Protein AF-A0A1U7GMB9-F1 (afdb_monomer)

Solvent-accessible surface area (backbone atoms only — not comparable to full-atom values): 10613 Å² total; per-residue (Å²): 136,84,80,89,80,79,91,80,82,88,82,83,78,79,82,79,81,84,84,79,85,79,85,77,78,87,73,76,86,83,87,76,91,84,84,91,80,94,77,80,95,74,79,87,75,81,75,72,74,76,83,83,50,68,66,57,54,52,53,49,51,48,20,55,48,21,49,53,50,46,54,52,51,53,50,51,49,54,50,51,53,52,35,37,71,70,68,74,38,82,71,38,39,90,77,54,49,68,52,58,62,51,47,55,52,28,37,57,56,40,63,51,50,70,68,56,51,46,53,51,38,53,50,49,45,54,53,38,51,56,51,42,53,53,52,72,68,41,98,81,69,87,58,86,46,74,37,43,57,36,39,51,49,51,39,53,53,42,49,50,51,40,56,51,60,74,71,107

Nearest PDB structures (foldseek):
  6jx6-assembly1_C  TM=3.511E-01  e=1.596E+00  Homo sapiens
  8e2i-assembly1_F  TM=3.271E-01  e=1.228E+00  Homo sapiens
  5qsu-assembly3_B  TM=4.308E-01  e=8.103E+00  Homo sapiens
  7jh6-assembly4_D  TM=3.321E-01  e=4.797E+00  synthetic construct

Sequence (168 aa):
MMHPSGLRPLAAVAAISILAIVAVAAQEIRLPSPQRGTVKDAPLAQDVPPPFDAGAADLAADRDLARRQLAVIDEAWAILENLSRSGRMEINGGTIGPWGSRRLEALRRAGAGKAEIVTALEKYNNDLGRF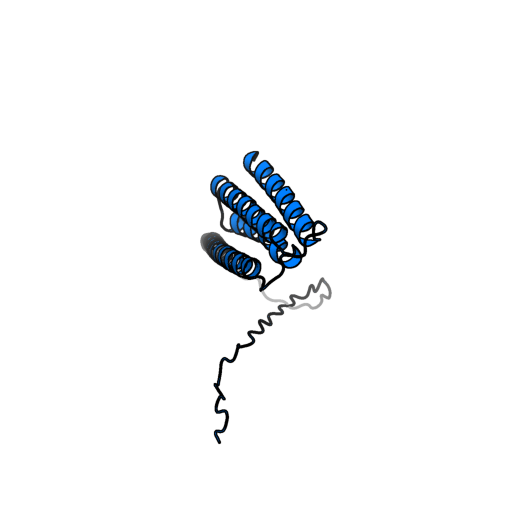EEICHGQPNHHHPSYSEYEVKYLRMESEIWLNEEKRR

Secondary structure (DSSP, 8-state):
---------------------------------------------------S-HHHHHHHHHHHHHHHHHHHHHHHHHHHHHHHHTTSS---HHHHHHHHHHHHHHHHHTT--HHHHHHHHHHHHHHHHHHHHHHHT-TT-SS--HHHHHHHHHHHHHHHHHHHHHH-

Radius of gyration: 26.84 Å; Cα contacts (8 Å, |Δi|>4): 83; chains: 1; bounding box: 80×50×73 Å

pLDDT: mean 71.13, std 21.57, range [30.45, 96.62]

Structure (mmCIF, N/CA/C/O backbone):
data_AF-A0A1U7GMB9-F1
#
_entry.id   AF-A0A1U7GMB9-F1
#
loop_
_atom_site.group_PDB
_atom_site.id
_atom_site.type_symbol
_atom_site.label_atom_id
_atom_site.label_alt_id
_atom_site.label_comp_id
_atom_site.label_asym_id
_atom_site.label_entity_id
_atom_site.label_seq_id
_atom_site.pdbx_PDB_ins_code
_atom_site.Cartn_x
_atom_site.Cartn_y
_atom_site.Cartn_z
_atom_site.occupancy
_atom_site.B_iso_or_equiv
_atom_site.auth_seq_id
_atom_site.auth_comp_id
_atom_site.auth_asym_id
_atom_site.auth_atom_id
_atom_site.pdbx_PDB_model_num
ATOM 1 N N . MET A 1 1 ? 5.349 -26.484 -54.982 1.00 38.91 1 MET A N 1
ATOM 2 C CA . MET A 1 1 ? 5.739 -25.315 -54.164 1.00 38.91 1 MET A CA 1
ATOM 3 C C . MET A 1 1 ? 4.557 -24.952 -53.288 1.00 38.91 1 MET A C 1
ATOM 5 O O . MET A 1 1 ? 3.447 -24.875 -53.793 1.00 38.91 1 MET A O 1
ATOM 9 N N . MET A 1 2 ? 4.794 -24.919 -51.979 1.00 40.06 2 MET A N 1
ATOM 10 C CA . MET A 1 2 ? 3.794 -25.006 -50.912 1.00 40.06 2 MET A CA 1
ATOM 11 C C . MET A 1 2 ? 3.173 -23.642 -50.592 1.00 40.06 2 MET A C 1
ATOM 13 O O . MET A 1 2 ? 3.879 -22.640 -50.510 1.00 40.06 2 MET A O 1
ATOM 17 N N . HIS A 1 3 ? 1.859 -23.634 -50.373 1.00 38.81 3 HIS A N 1
ATOM 18 C CA . HIS A 1 3 ? 1.131 -22.541 -49.733 1.00 38.81 3 HIS A CA 1
ATOM 19 C C . HIS A 1 3 ? 1.566 -22.397 -48.264 1.00 38.81 3 HIS A C 1
ATOM 21 O O . HIS A 1 3 ? 1.631 -23.414 -47.570 1.00 38.81 3 HIS A O 1
ATOM 27 N N . PRO A 1 4 ? 1.782 -21.181 -47.732 1.00 57.19 4 PRO A N 1
ATOM 28 C CA . PRO A 1 4 ? 1.796 -20.988 -46.291 1.00 57.19 4 PRO A CA 1
ATOM 29 C C . PRO A 1 4 ? 0.357 -21.017 -45.758 1.00 57.19 4 PRO A C 1
ATOM 31 O O . PRO A 1 4 ? -0.401 -20.053 -45.842 1.00 57.19 4 PRO A O 1
ATOM 34 N N . SER A 1 5 ? -0.012 -22.179 -45.225 1.00 48.72 5 SER A N 1
ATOM 35 C CA . SER A 1 5 ? -1.133 -22.383 -44.312 1.00 48.72 5 SER A CA 1
ATOM 36 C C . SER A 1 5 ? -0.825 -21.743 -42.956 1.00 48.72 5 SER A C 1
ATOM 38 O O . SER A 1 5 ? 0.272 -21.925 -42.432 1.00 48.72 5 SER A O 1
ATOM 40 N N . GLY A 1 6 ? -1.793 -21.047 -42.352 1.00 41.62 6 GLY A N 1
ATOM 41 C CA . GLY A 1 6 ? -1.611 -20.547 -40.987 1.00 41.62 6 GLY A CA 1
ATOM 42 C C . GLY A 1 6 ? -2.676 -19.612 -40.417 1.00 41.62 6 GLY A C 1
ATOM 43 O O . GLY A 1 6 ? -2.347 -18.815 -39.549 1.00 41.62 6 GLY A O 1
ATOM 44 N N . LEU A 1 7 ? -3.934 -19.683 -40.861 1.00 48.44 7 LEU A N 1
ATOM 45 C CA . LEU A 1 7 ? -5.050 -19.098 -40.109 1.00 48.44 7 LEU A CA 1
ATOM 46 C C . LEU A 1 7 ? -5.278 -19.941 -38.845 1.00 48.44 7 LEU A C 1
ATOM 48 O O . LEU A 1 7 ? -5.660 -21.108 -38.940 1.00 48.44 7 LEU A O 1
ATOM 52 N N . ARG A 1 8 ? -5.052 -19.350 -37.667 1.00 42.72 8 ARG A N 1
ATOM 53 C CA . ARG A 1 8 ? -5.581 -19.842 -36.388 1.00 42.72 8 ARG A CA 1
ATOM 54 C C . ARG A 1 8 ? -6.592 -18.836 -35.816 1.00 42.72 8 ARG A C 1
ATOM 56 O O . ARG A 1 8 ? -6.336 -17.636 -35.894 1.00 42.72 8 ARG A O 1
ATOM 63 N N . PRO A 1 9 ? -7.728 -19.313 -35.278 1.00 46.66 9 PRO A N 1
ATOM 64 C CA . PRO A 1 9 ? -8.865 -18.489 -34.883 1.00 46.66 9 PRO A CA 1
ATOM 65 C C . PRO A 1 9 ? -8.869 -18.143 -33.378 1.00 46.66 9 PRO A C 1
ATOM 67 O O . PRO A 1 9 ? -8.254 -18.837 -32.578 1.00 46.66 9 PRO A O 1
ATOM 70 N N . LEU A 1 10 ? -9.664 -17.121 -33.033 1.00 42.66 10 LEU A N 1
ATOM 71 C CA . LEU A 1 10 ? -10.375 -16.907 -31.758 1.00 42.66 10 LEU A CA 1
ATOM 72 C C . LEU A 1 10 ? -9.567 -16.749 -30.452 1.00 42.66 10 LEU A C 1
ATOM 74 O O . LEU A 1 10 ? -9.184 -17.718 -29.808 1.00 42.66 10 LEU A O 1
ATOM 78 N N . ALA A 1 11 ? -9.552 -15.513 -29.945 1.00 39.91 11 ALA A N 1
ATOM 79 C CA . ALA A 1 11 ? -9.967 -15.239 -28.568 1.00 39.91 11 ALA A CA 1
ATOM 80 C C . ALA A 1 11 ? -10.619 -13.848 -28.522 1.00 39.91 11 ALA A C 1
ATOM 82 O O . ALA A 1 11 ? -9.951 -12.817 -28.558 1.00 39.91 11 ALA A O 1
ATOM 83 N N . ALA A 1 12 ? -11.951 -13.840 -28.519 1.00 46.00 12 ALA A N 1
ATOM 84 C CA . ALA A 1 12 ? -12.756 -12.661 -28.253 1.00 46.00 12 ALA A CA 1
ATOM 85 C C . ALA A 1 12 ? -12.467 -12.177 -26.826 1.00 46.00 12 ALA A C 1
ATOM 87 O O . ALA A 1 12 ? -12.771 -12.877 -25.862 1.00 46.00 12 ALA A O 1
ATOM 88 N N . VAL A 1 13 ? -11.882 -10.989 -26.683 1.00 40.66 13 VAL A N 1
ATOM 89 C CA . VAL A 1 13 ? -11.847 -10.303 -25.389 1.00 40.66 13 VAL A CA 1
ATOM 90 C C . VAL A 1 13 ? -13.158 -9.542 -25.272 1.00 40.66 13 VAL A C 1
ATOM 92 O O . VAL A 1 13 ? -13.392 -8.561 -25.976 1.00 40.66 13 VAL A O 1
ATOM 95 N N . ALA A 1 14 ? -14.046 -10.061 -24.429 1.00 43.00 14 ALA A N 1
ATOM 96 C CA . ALA A 1 14 ? -15.306 -9.425 -24.095 1.00 43.00 14 ALA A CA 1
ATOM 97 C C . ALA A 1 14 ? -15.034 -8.055 -23.457 1.00 43.00 14 ALA A C 1
ATOM 99 O O . ALA A 1 14 ? -14.422 -7.955 -22.395 1.00 43.00 14 ALA A O 1
ATOM 100 N N . ALA A 1 15 ? -15.500 -6.999 -24.119 1.00 47.41 15 ALA A N 1
ATOM 101 C CA . ALA A 1 15 ? -15.624 -5.681 -23.527 1.00 47.41 15 ALA A CA 1
ATOM 102 C C . ALA A 1 15 ? -16.722 -5.741 -22.458 1.00 47.41 15 ALA A C 1
ATOM 104 O O . ALA A 1 15 ? -17.901 -5.867 -22.783 1.00 47.41 15 ALA A O 1
ATOM 105 N N . ILE A 1 16 ? -16.345 -5.667 -21.182 1.00 48.94 16 ILE A N 1
ATOM 106 C CA . ILE A 1 16 ? -17.309 -5.438 -20.106 1.00 48.94 16 ILE A CA 1
ATOM 107 C C . ILE A 1 16 ? -17.337 -3.934 -19.850 1.00 48.94 16 ILE A C 1
ATOM 109 O O . ILE A 1 16 ? -16.529 -3.384 -19.106 1.00 48.94 16 ILE A O 1
ATOM 113 N N . SER A 1 17 ? -18.273 -3.260 -20.513 1.00 47.00 17 SER A N 1
ATOM 114 C CA . SER A 1 17 ? -18.706 -1.918 -20.138 1.00 47.00 17 SER A CA 1
ATOM 115 C C . SER A 1 17 ? -19.548 -2.026 -18.868 1.00 47.00 17 SER A C 1
ATOM 117 O O . SER A 1 17 ? -20.680 -2.500 -18.930 1.00 47.00 17 SER A O 1
ATOM 119 N N . ILE A 1 18 ? -19.033 -1.579 -17.720 1.00 46.84 18 ILE A N 1
ATOM 120 C CA . ILE A 1 18 ? -19.894 -1.320 -16.558 1.00 46.84 18 ILE A CA 1
ATOM 121 C C . ILE A 1 18 ? -20.301 0.147 -16.604 1.00 46.84 18 ILE A C 1
ATOM 123 O O . ILE A 1 18 ? -19.584 1.043 -16.167 1.00 46.84 18 ILE A O 1
ATOM 127 N N . LEU A 1 19 ? -21.475 0.356 -17.190 1.00 44.47 19 LEU A N 1
ATOM 128 C CA . LEU A 1 19 ? -22.263 1.568 -17.076 1.00 44.47 19 LEU A CA 1
ATOM 129 C C . LEU A 1 19 ? -23.107 1.425 -15.804 1.00 44.47 19 LEU A C 1
ATOM 131 O O . LEU A 1 19 ? -23.989 0.574 -15.740 1.00 44.47 19 LEU A O 1
ATOM 135 N N . ALA A 1 20 ? -22.837 2.245 -14.794 1.00 47.09 20 ALA A N 1
ATOM 136 C CA . ALA A 1 20 ? -23.755 2.459 -13.682 1.00 47.09 20 ALA A CA 1
ATOM 137 C C . ALA A 1 20 ? -23.711 3.941 -13.303 1.00 47.09 20 ALA A C 1
ATOM 139 O O . ALA A 1 20 ? -22.948 4.376 -12.445 1.00 47.09 20 ALA A O 1
ATOM 140 N N . ILE A 1 21 ? -24.525 4.721 -14.011 1.00 50.25 21 ILE A N 1
ATOM 141 C CA . ILE A 1 21 ? -24.940 6.052 -13.583 1.00 50.25 21 ILE A CA 1
ATOM 142 C C . ILE A 1 21 ? -26.113 5.836 -12.629 1.00 50.25 21 ILE A C 1
ATOM 144 O O . ILE A 1 21 ? -27.165 5.363 -13.053 1.00 50.25 21 ILE A O 1
ATOM 148 N N . VAL A 1 22 ? -25.959 6.227 -11.367 1.00 44.06 22 VAL A N 1
ATOM 149 C CA . VAL A 1 22 ? -27.103 6.645 -10.552 1.00 44.06 22 VAL A CA 1
ATOM 150 C C . VAL A 1 22 ? -26.873 8.103 -10.197 1.00 44.06 22 VAL A C 1
ATOM 152 O O . VAL A 1 22 ? -26.133 8.446 -9.280 1.00 44.06 22 VAL A O 1
ATOM 155 N N . ALA A 1 23 ? -27.497 8.964 -10.994 1.00 44.34 23 ALA A N 1
ATOM 156 C CA . ALA A 1 23 ? -27.743 10.344 -10.639 1.00 44.34 23 ALA A CA 1
ATOM 157 C C . ALA A 1 23 ? -28.813 10.354 -9.539 1.00 44.34 23 ALA A C 1
ATOM 159 O O . ALA A 1 23 ? -29.982 10.093 -9.816 1.00 44.34 23 ALA A O 1
ATOM 160 N N . VAL A 1 24 ? -28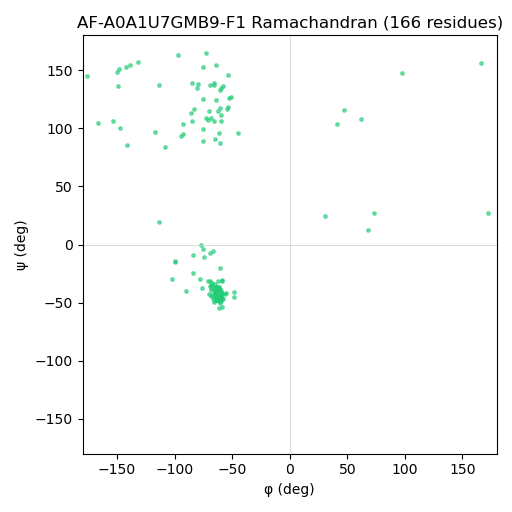.433 10.654 -8.296 1.00 37.81 24 VAL A N 1
ATOM 161 C CA . VAL A 1 24 ? -29.396 11.182 -7.325 1.00 37.81 24 VAL A CA 1
ATOM 162 C C . VAL A 1 24 ? -29.309 12.692 -7.422 1.00 37.81 24 VAL A C 1
ATOM 164 O O . VAL A 1 24 ? -28.340 13.315 -6.991 1.00 37.81 24 VAL A O 1
ATOM 167 N N . ALA A 1 25 ? -30.316 13.252 -8.084 1.00 39.84 25 ALA A N 1
ATOM 168 C CA . ALA A 1 25 ? -30.554 14.674 -8.162 1.00 39.84 25 ALA A CA 1
ATOM 169 C C . ALA A 1 25 ? -30.604 15.265 -6.748 1.00 39.84 25 ALA A C 1
ATOM 171 O O . ALA A 1 25 ? -31.483 14.942 -5.949 1.00 39.84 25 ALA A O 1
ATOM 172 N N . ALA A 1 26 ? -29.679 16.179 -6.473 1.00 41.78 26 ALA A N 1
ATOM 173 C CA . ALA A 1 26 ? -29.930 17.255 -5.538 1.00 41.78 26 ALA A CA 1
ATOM 174 C C . ALA A 1 26 ? -31.092 18.081 -6.107 1.00 41.78 26 ALA A C 1
ATOM 176 O O . ALA A 1 26 ? -30.897 18.925 -6.979 1.00 41.78 26 ALA A O 1
ATOM 177 N N . GLN A 1 27 ? -32.312 17.797 -5.657 1.00 34.50 27 GLN A N 1
ATOM 178 C CA . GLN A 1 27 ? -33.419 18.731 -5.790 1.00 34.50 27 GLN A CA 1
ATOM 179 C C . GLN A 1 27 ? -33.713 19.284 -4.402 1.00 34.50 27 GLN A C 1
ATOM 181 O O . GLN A 1 27 ? -34.551 18.793 -3.647 1.00 34.50 27 GLN A O 1
ATOM 186 N N . GLU A 1 28 ? -32.930 20.306 -4.064 1.00 36.75 28 GLU A N 1
ATOM 187 C CA . GLU A 1 28 ? -33.306 21.278 -3.057 1.00 36.75 28 GLU A CA 1
ATOM 188 C C . GLU A 1 28 ? -34.711 21.817 -3.375 1.00 36.75 28 GLU A C 1
ATOM 190 O O . GLU A 1 28 ? -34.996 22.272 -4.479 1.00 36.75 28 GLU A O 1
ATOM 195 N N . ILE A 1 29 ? -35.586 21.731 -2.375 1.00 42.66 29 ILE A N 1
ATOM 196 C CA . ILE A 1 29 ? -36.445 22.818 -1.898 1.00 42.66 29 ILE A CA 1
ATOM 197 C C . ILE A 1 29 ? -37.071 23.704 -3.001 1.00 42.66 29 ILE A C 1
ATOM 199 O O . ILE A 1 29 ? -36.465 24.667 -3.462 1.00 42.66 29 ILE A O 1
ATOM 203 N N . ARG A 1 30 ? -38.366 23.504 -3.278 1.00 36.66 30 ARG A N 1
ATOM 204 C CA . ARG A 1 30 ? -39.464 24.443 -2.933 1.00 36.66 30 ARG A CA 1
ATOM 205 C C . ARG A 1 30 ? -40.764 24.099 -3.672 1.00 36.66 30 ARG A C 1
ATOM 207 O O . ARG A 1 30 ? -40.737 23.608 -4.790 1.00 36.66 30 ARG A O 1
ATOM 214 N N . LEU A 1 31 ? -41.853 24.561 -3.042 1.00 30.45 31 LEU A N 1
ATOM 215 C CA . LEU A 1 31 ? -43.216 24.820 -3.543 1.00 30.45 31 LEU A CA 1
ATOM 216 C C . LEU A 1 31 ? -44.265 23.715 -3.301 1.00 30.45 31 LEU A C 1
ATOM 218 O O . LEU A 1 31 ? -43.956 22.536 -3.391 1.00 30.45 31 LEU A O 1
ATOM 222 N N . PRO A 1 32 ? -45.546 24.085 -3.106 1.00 42.50 32 PRO A N 1
ATOM 223 C CA . PRO A 1 32 ? -46.076 24.989 -2.078 1.00 42.50 32 PRO A CA 1
ATOM 224 C C . PRO A 1 32 ? -47.315 24.370 -1.377 1.00 42.50 32 PRO A C 1
ATOM 226 O O . PRO A 1 32 ? -48.039 23.571 -1.961 1.00 42.50 32 PRO A O 1
ATOM 229 N N . SER A 1 33 ? -47.646 24.791 -0.152 1.00 38.47 33 SER A N 1
ATOM 230 C CA . SER A 1 33 ? -49.056 24.729 0.295 1.00 38.47 33 SER A CA 1
ATOM 231 C C . SER A 1 33 ? -49.859 25.712 -0.567 1.00 38.47 33 SER A C 1
ATOM 233 O O . SER A 1 33 ? -49.344 26.811 -0.791 1.00 38.47 33 SER A O 1
ATOM 235 N N . PRO A 1 34 ? -51.086 25.402 -1.042 1.00 44.84 34 PRO A N 1
ATOM 236 C CA . PRO A 1 34 ? -52.206 25.052 -0.157 1.00 44.84 34 PRO A CA 1
ATOM 237 C C . PRO A 1 34 ? -53.226 24.041 -0.738 1.00 44.84 34 PRO A C 1
ATOM 239 O O . PRO A 1 34 ? -53.528 24.068 -1.923 1.00 44.84 34 PRO A O 1
ATOM 242 N N . GLN A 1 35 ? -53.890 23.249 0.110 1.00 32.28 35 GLN A N 1
ATOM 243 C CA . GLN A 1 35 ? -55.356 23.296 0.240 1.00 32.28 35 GLN A CA 1
ATOM 244 C C . GLN A 1 35 ? -55.888 22.365 1.338 1.00 32.28 35 GLN A C 1
ATOM 24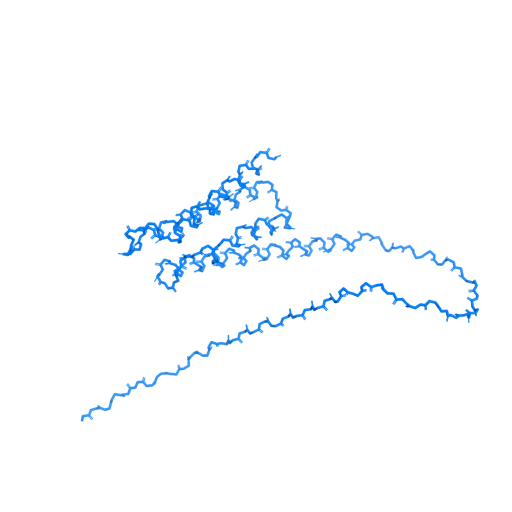6 O O . GLN A 1 35 ? -55.375 21.292 1.631 1.00 32.28 35 GLN A O 1
ATOM 251 N N . ARG A 1 36 ? -56.944 22.888 1.952 1.00 37.03 36 ARG A N 1
ATOM 252 C CA . ARG A 1 36 ? -57.775 22.418 3.055 1.00 37.03 36 ARG A CA 1
ATOM 253 C C . ARG A 1 36 ? -58.452 21.077 2.718 1.00 37.03 36 ARG A C 1
ATOM 255 O O . ARG A 1 36 ? -59.099 20.976 1.683 1.00 37.03 36 ARG A O 1
ATOM 262 N N . GLY A 1 37 ? -58.398 20.105 3.628 1.00 30.95 37 GLY A N 1
ATOM 263 C CA . GLY A 1 37 ? -59.163 18.858 3.532 1.00 30.95 37 GLY A CA 1
ATOM 264 C C . GLY A 1 37 ? -59.161 18.100 4.858 1.00 30.95 37 GLY A C 1
ATOM 265 O O . GLY A 1 37 ? -58.154 17.537 5.260 1.00 30.95 37 GLY A O 1
ATOM 266 N N . THR A 1 38 ? -60.284 18.150 5.562 1.00 42.34 38 THR A N 1
ATOM 267 C CA . THR A 1 38 ? -60.576 17.535 6.864 1.00 42.34 38 THR A CA 1
ATOM 268 C C . THR A 1 38 ? -60.548 16.007 6.831 1.00 42.34 38 THR A C 1
ATOM 270 O O . THR A 1 38 ? -61.387 15.460 6.126 1.00 42.34 38 THR A O 1
ATOM 273 N N . VAL A 1 39 ? -59.748 15.324 7.667 1.00 34.56 39 VAL A N 1
ATOM 274 C CA . VAL A 1 39 ? -60.065 13.962 8.160 1.00 34.56 39 VAL A CA 1
ATOM 275 C C . VAL A 1 39 ? -59.403 13.686 9.527 1.00 34.56 39 VAL A C 1
ATOM 277 O O . VAL A 1 39 ? -58.203 13.473 9.609 1.00 34.56 39 VAL A O 1
ATOM 280 N N . LYS A 1 40 ? -60.251 13.685 10.566 1.00 34.53 40 LYS A N 1
ATOM 281 C CA . LYS A 1 40 ? -60.345 12.749 11.709 1.00 34.53 40 LYS A CA 1
ATOM 282 C C . LYS A 1 40 ? -59.076 12.332 12.481 1.00 34.53 40 LYS A C 1
ATOM 284 O O . LYS A 1 40 ? -58.273 11.539 12.003 1.00 34.53 40 LYS A O 1
ATOM 289 N N . ASP A 1 41 ? -59.051 12.724 13.756 1.00 44.22 41 ASP A N 1
ATOM 290 C CA . ASP A 1 41 ? -58.291 12.067 14.823 1.00 44.22 41 ASP A CA 1
ATOM 291 C C . ASP A 1 41 ? -58.609 10.560 14.887 1.00 44.22 41 ASP A C 1
ATOM 293 O O . ASP A 1 41 ? -59.771 10.158 15.010 1.00 44.22 41 ASP A O 1
ATOM 297 N N . ALA A 1 42 ? -57.569 9.728 14.829 1.00 36.78 42 ALA A N 1
ATOM 298 C CA . ALA A 1 42 ? -57.584 8.321 15.223 1.00 36.78 42 ALA A CA 1
ATOM 299 C C . ALA A 1 42 ? -56.174 7.930 15.721 1.00 36.78 42 ALA A C 1
ATOM 301 O O . ALA A 1 42 ? -55.191 8.544 15.310 1.00 36.78 42 ALA A O 1
ATOM 302 N N . PRO A 1 43 ? -56.080 6.996 16.680 1.00 40.22 43 PRO A N 1
ATOM 303 C CA . PRO A 1 43 ? -55.130 7.055 17.786 1.00 40.22 43 PRO A CA 1
ATOM 304 C C . PRO A 1 43 ? -53.698 6.707 17.378 1.00 40.22 43 PRO A C 1
ATOM 306 O O . PRO A 1 43 ? -53.478 5.917 16.466 1.00 40.22 43 PRO A O 1
ATOM 309 N N . LEU A 1 44 ? -52.746 7.268 18.134 1.00 42.81 44 LEU A N 1
ATOM 310 C CA . LEU A 1 44 ? -51.333 6.893 18.170 1.00 42.81 44 LEU A CA 1
ATOM 311 C C . LEU A 1 44 ? -51.189 5.365 18.238 1.00 42.81 44 LEU A C 1
ATOM 313 O O . LEU A 1 44 ? -51.235 4.774 19.317 1.00 42.81 44 LEU A O 1
ATOM 317 N N . ALA A 1 45 ? -50.995 4.730 17.084 1.00 37.41 45 ALA A N 1
ATOM 318 C CA . ALA A 1 45 ? -50.334 3.444 17.032 1.00 37.41 45 ALA A CA 1
ATOM 319 C C . ALA A 1 45 ? -48.897 3.705 17.488 1.00 37.41 45 ALA A C 1
ATOM 321 O O . ALA A 1 45 ? -48.114 4.351 16.792 1.00 37.41 45 ALA A O 1
ATOM 322 N N . GLN A 1 46 ? -48.578 3.273 18.708 1.00 45.84 46 GLN A N 1
ATOM 323 C CA . GLN A 1 46 ? -47.199 3.015 19.089 1.00 45.84 46 GLN A CA 1
ATOM 324 C C . GLN A 1 46 ? -46.676 1.920 18.157 1.00 45.84 46 GLN A C 1
ATOM 326 O O . GLN A 1 46 ? -46.753 0.735 18.474 1.00 45.84 46 GLN A O 1
ATOM 331 N N . ASP A 1 47 ? -46.152 2.326 17.003 1.00 37.44 47 ASP A N 1
ATOM 332 C CA . ASP A 1 47 ? -45.165 1.537 16.285 1.00 37.44 47 ASP A CA 1
ATOM 333 C C . ASP A 1 47 ? -43.936 1.494 17.189 1.00 37.44 47 ASP A C 1
ATOM 335 O O . ASP A 1 47 ? -43.093 2.390 17.197 1.00 37.44 47 ASP A O 1
ATOM 339 N N . VAL A 1 48 ? -43.886 0.472 18.041 1.00 45.22 48 VAL A N 1
ATOM 340 C CA . VAL A 1 48 ? -42.646 0.045 18.673 1.00 45.22 48 VAL A CA 1
ATOM 341 C C . VAL A 1 48 ? -41.721 -0.331 17.513 1.00 45.22 48 VAL A C 1
ATOM 343 O O . VAL A 1 48 ? -42.024 -1.304 16.815 1.00 45.22 48 VAL A O 1
ATOM 346 N N . PRO A 1 49 ? -40.638 0.424 17.240 1.00 50.22 49 PRO A N 1
ATOM 347 C CA . PRO A 1 49 ? -39.696 0.017 16.212 1.00 50.22 49 PRO A CA 1
ATOM 348 C C . PRO A 1 49 ? -39.171 -1.379 16.581 1.00 50.22 49 PRO A C 1
ATOM 350 O O . PRO A 1 49 ? -38.891 -1.622 17.762 1.00 50.22 49 PRO A O 1
ATOM 353 N N . PRO A 1 50 ? -39.065 -2.317 15.620 1.00 54.31 50 PRO A N 1
ATOM 354 C CA . PRO A 1 50 ? -38.506 -3.631 15.897 1.00 54.31 50 PRO A CA 1
ATOM 355 C C . PRO A 1 50 ? -37.118 -3.466 16.536 1.00 54.31 50 PRO A C 1
ATOM 357 O O . PRO A 1 50 ? -36.409 -2.505 16.219 1.00 54.31 50 PRO A O 1
ATOM 360 N N . PRO A 1 51 ? -36.725 -4.362 17.456 1.00 47.84 51 PRO A N 1
ATOM 361 C CA . PRO A 1 51 ? -35.467 -4.242 18.175 1.00 47.84 51 PRO A CA 1
ATOM 362 C C . PRO A 1 51 ? -34.297 -4.239 17.181 1.00 47.84 51 PRO A C 1
ATOM 364 O O . PRO A 1 51 ? -34.015 -5.243 16.547 1.00 47.84 51 PRO A O 1
ATOM 367 N N . PHE A 1 52 ? -33.705 -3.059 16.987 1.00 50.97 52 PHE A N 1
ATOM 368 C CA . PHE A 1 52 ? -32.285 -2.720 16.813 1.00 50.97 52 PHE A CA 1
ATOM 369 C C . PHE A 1 52 ? -31.274 -3.697 16.157 1.00 50.97 52 PHE A C 1
ATOM 371 O O . PHE A 1 52 ? -30.078 -3.509 16.349 1.00 50.97 52 PHE A O 1
ATOM 378 N N . ASP A 1 53 ? -31.672 -4.645 15.306 1.00 54.00 53 ASP A N 1
ATOM 379 C CA . ASP A 1 53 ? -30.721 -5.550 14.623 1.00 54.00 53 ASP A CA 1
ATOM 380 C C . ASP A 1 53 ? -30.394 -5.154 13.171 1.00 54.00 53 ASP A C 1
ATOM 382 O O . ASP A 1 53 ? -29.389 -5.598 12.612 1.00 54.00 53 ASP A O 1
ATOM 386 N N . ALA A 1 54 ? -31.175 -4.257 12.557 1.00 49.94 54 ALA A N 1
ATOM 387 C CA . ALA A 1 54 ? -30.932 -3.816 11.179 1.00 49.94 54 ALA A CA 1
ATOM 388 C C . ALA A 1 54 ? -29.591 -3.071 11.021 1.00 49.94 54 ALA A C 1
ATOM 390 O O . ALA A 1 54 ? -28.887 -3.275 10.038 1.00 49.94 54 ALA A O 1
ATOM 391 N N . GLY A 1 55 ? -29.195 -2.267 12.016 1.00 54.12 55 GLY A N 1
ATOM 392 C CA . GLY A 1 55 ? -27.927 -1.529 11.982 1.00 54.12 55 GLY A CA 1
ATOM 393 C C . GLY A 1 55 ? -26.691 -2.420 12.144 1.00 54.12 55 GLY A C 1
ATOM 394 O O . GLY A 1 55 ? -25.647 -2.136 11.568 1.00 54.12 55 GLY A O 1
ATOM 395 N N . ALA A 1 56 ? -26.791 -3.525 12.889 1.00 60.47 56 ALA A N 1
ATOM 396 C CA . ALA A 1 56 ? -25.680 -4.463 13.054 1.00 60.47 56 ALA A CA 1
ATOM 397 C C . ALA A 1 56 ? -25.480 -5.340 11.806 1.00 60.47 56 ALA A C 1
ATOM 399 O O . ALA A 1 56 ? -24.339 -5.607 11.424 1.00 60.47 56 ALA A O 1
ATOM 400 N N . ALA A 1 57 ? -26.577 -5.748 11.157 1.00 63.91 57 ALA A N 1
ATOM 401 C CA . ALA A 1 57 ? -26.542 -6.489 9.899 1.00 63.91 57 ALA A CA 1
ATOM 402 C C . ALA A 1 57 ? -25.956 -5.649 8.750 1.00 63.91 57 ALA A C 1
ATOM 404 O O . ALA A 1 57 ? -25.136 -6.156 7.985 1.00 63.91 57 ALA A O 1
ATOM 405 N N . ASP A 1 58 ? -26.312 -4.364 8.680 1.00 76.06 58 ASP A N 1
ATOM 406 C CA . ASP A 1 58 ? -25.786 -3.419 7.688 1.00 76.06 58 ASP A CA 1
ATOM 407 C C . ASP A 1 58 ? -24.275 -3.181 7.880 1.00 76.06 58 ASP A C 1
ATOM 409 O O . ASP A 1 58 ? -23.482 -3.328 6.952 1.00 76.06 58 ASP A O 1
ATOM 413 N N . LEU A 1 59 ? -23.832 -2.983 9.130 1.00 77.12 59 LEU A N 1
ATOM 414 C CA . LEU A 1 59 ? -22.407 -2.861 9.463 1.00 77.12 59 LEU A CA 1
ATOM 415 C C . LEU A 1 59 ? -21.603 -4.139 9.177 1.00 77.12 59 LEU A C 1
ATOM 417 O O . LEU A 1 59 ? -20.434 -4.064 8.796 1.00 77.12 59 LEU A O 1
ATOM 421 N N . ALA A 1 60 ? -22.184 -5.320 9.398 1.00 78.88 60 ALA A N 1
ATOM 422 C CA . ALA A 1 60 ? -21.526 -6.586 9.082 1.00 78.88 60 ALA A CA 1
ATOM 423 C C . ALA A 1 60 ? -21.375 -6.775 7.564 1.00 78.88 60 ALA A C 1
ATOM 425 O O . ALA A 1 60 ? -20.287 -7.121 7.100 1.00 78.88 60 ALA A O 1
ATOM 426 N N . ALA A 1 61 ? -22.424 -6.474 6.793 1.00 83.94 61 ALA A N 1
ATOM 427 C CA . ALA A 1 61 ? -22.387 -6.519 5.334 1.00 83.94 61 ALA A CA 1
ATOM 428 C C . ALA A 1 61 ? -21.350 -5.541 4.755 1.00 83.94 61 ALA A C 1
ATOM 430 O O . ALA A 1 61 ? -20.588 -5.912 3.858 1.00 83.94 61 ALA A O 1
ATOM 431 N N . ASP A 1 62 ? -21.256 -4.335 5.319 1.00 85.31 62 ASP A N 1
ATOM 432 C CA . ASP A 1 62 ? -20.255 -3.333 4.949 1.00 85.31 62 ASP A CA 1
ATOM 433 C C . ASP A 1 62 ? -18.821 -3.803 5.218 1.00 85.31 62 ASP A C 1
ATOM 435 O O . ASP A 1 62 ? -17.935 -3.632 4.373 1.00 85.31 62 ASP A O 1
ATOM 439 N N . ARG A 1 63 ? -18.574 -4.450 6.365 1.00 88.88 63 ARG A N 1
ATOM 440 C CA . ARG A 1 63 ? -17.255 -5.025 6.677 1.00 88.88 63 ARG A CA 1
ATOM 441 C C . ARG A 1 63 ? -16.890 -6.154 5.720 1.00 88.88 63 ARG A C 1
ATOM 443 O O . ARG A 1 63 ? -15.752 -6.215 5.252 1.00 88.88 63 ARG A O 1
ATOM 450 N N . ASP A 1 64 ? -17.837 -7.032 5.404 1.00 89.62 64 ASP A N 1
ATOM 451 C CA . ASP A 1 64 ? -17.616 -8.141 4.473 1.00 89.62 64 ASP A CA 1
ATOM 452 C C . ASP A 1 64 ? -17.385 -7.657 3.038 1.00 89.62 64 ASP A C 1
ATOM 454 O O . ASP A 1 64 ? -16.589 -8.244 2.297 1.00 89.62 64 ASP A O 1
ATOM 458 N N . LEU A 1 65 ? -18.054 -6.577 2.629 1.00 90.00 65 LEU A N 1
ATOM 459 C CA . LEU A 1 65 ? -17.776 -5.905 1.364 1.00 90.00 65 LEU A CA 1
ATOM 460 C C . LEU A 1 65 ? -16.365 -5.310 1.363 1.00 90.00 65 LEU A C 1
ATOM 462 O O . LEU A 1 65 ? -15.607 -5.550 0.423 1.00 90.00 65 LEU A O 1
ATOM 466 N N . ALA A 1 66 ? -15.984 -4.596 2.422 1.00 87.88 66 ALA A N 1
ATOM 467 C CA . ALA A 1 66 ? -14.660 -3.996 2.542 1.00 87.88 66 ALA A CA 1
ATOM 468 C C . ALA A 1 66 ? -13.538 -5.053 2.513 1.00 87.88 66 ALA A C 1
ATOM 470 O O . ALA A 1 66 ? -12.531 -4.873 1.830 1.00 87.88 66 ALA A O 1
ATOM 471 N N . ARG A 1 67 ? -13.732 -6.213 3.154 1.00 90.44 67 ARG A N 1
ATOM 472 C CA . ARG A 1 67 ? -12.793 -7.348 3.065 1.00 90.44 67 ARG A CA 1
ATOM 473 C C . ARG A 1 67 ? -12.669 -7.910 1.652 1.00 90.44 67 ARG A C 1
ATOM 475 O O . ARG A 1 67 ? -11.562 -8.206 1.208 1.00 90.44 67 ARG A O 1
ATOM 482 N N . ARG A 1 68 ? -13.781 -8.024 0.921 1.00 90.44 68 ARG A N 1
ATOM 483 C CA . ARG A 1 68 ? -13.751 -8.429 -0.493 1.00 90.44 68 ARG A CA 1
ATOM 484 C C . ARG A 1 68 ? -13.017 -7.406 -1.358 1.00 90.44 68 ARG A C 1
ATOM 486 O O . ARG A 1 68 ? -12.230 -7.796 -2.213 1.00 90.44 68 ARG A O 1
ATOM 493 N N . GLN A 1 69 ? -13.216 -6.115 -1.105 1.00 89.12 69 GLN A N 1
ATOM 494 C CA . GLN A 1 69 ? -12.480 -5.050 -1.789 1.00 89.12 69 GLN A CA 1
ATOM 495 C C . GLN A 1 69 ? -10.974 -5.134 -1.515 1.00 89.12 69 GLN A C 1
ATOM 497 O O . GLN A 1 69 ? -10.194 -4.981 -2.448 1.00 89.12 69 GLN A O 1
ATOM 502 N N . LEU A 1 70 ? -10.552 -5.446 -0.284 1.00 90.44 70 LEU A N 1
ATOM 503 C CA . LEU A 1 70 ? -9.134 -5.650 0.038 1.00 90.44 70 LEU A CA 1
ATOM 504 C C . LEU A 1 70 ? -8.511 -6.790 -0.770 1.00 90.44 70 LEU A C 1
ATOM 506 O O . LEU A 1 70 ? -7.440 -6.602 -1.342 1.00 90.44 70 LEU A O 1
ATOM 510 N N . ALA A 1 71 ? -9.204 -7.925 -0.884 1.00 89.69 71 ALA A N 1
ATOM 511 C CA . ALA A 1 71 ? -8.731 -9.048 -1.691 1.00 89.69 71 ALA A CA 1
ATOM 512 C C . ALA A 1 71 ? -8.557 -8.661 -3.172 1.00 89.69 71 ALA A C 1
ATOM 514 O O . ALA A 1 71 ? -7.540 -8.986 -3.781 1.00 89.69 71 ALA A O 1
ATOM 515 N N . VAL A 1 72 ? -9.507 -7.904 -3.733 1.00 90.50 72 VAL A N 1
ATOM 516 C CA . VAL A 1 72 ? -9.416 -7.395 -5.113 1.00 90.50 72 VAL A CA 1
ATOM 517 C C . VAL A 1 72 ? -8.252 -6.415 -5.275 1.00 90.50 72 VAL A C 1
ATOM 519 O O . VAL A 1 72 ? -7.552 -6.459 -6.283 1.00 90.50 72 VAL A O 1
ATOM 522 N N . ILE A 1 73 ? -8.014 -5.541 -4.292 1.00 86.88 73 ILE A N 1
ATOM 523 C CA . ILE A 1 73 ? -6.872 -4.616 -4.310 1.00 86.88 73 ILE A CA 1
ATOM 524 C C . ILE A 1 73 ? -5.552 -5.396 -4.298 1.00 86.88 73 ILE A C 1
ATOM 526 O O . ILE A 1 73 ? -4.636 -5.050 -5.040 1.00 86.88 73 ILE A O 1
ATOM 530 N N . ASP A 1 74 ? -5.444 -6.449 -3.487 1.00 88.00 74 ASP A N 1
ATOM 531 C CA . ASP A 1 74 ? -4.247 -7.293 -3.430 1.00 88.00 74 ASP A CA 1
ATOM 532 C C . ASP A 1 74 ? -3.991 -8.042 -4.745 1.00 88.00 74 ASP A C 1
ATOM 534 O O . ASP A 1 74 ? -2.849 -8.090 -5.207 1.00 88.00 74 ASP A O 1
ATOM 538 N N . GLU A 1 75 ? -5.038 -8.569 -5.380 1.00 89.00 75 GLU A N 1
ATOM 539 C CA . GLU A 1 75 ? -4.935 -9.218 -6.690 1.00 89.00 75 GLU A CA 1
ATOM 540 C C . GLU A 1 75 ? -4.537 -8.222 -7.787 1.00 89.00 75 GLU A C 1
ATOM 542 O O . GLU A 1 75 ? -3.591 -8.471 -8.541 1.00 89.00 75 GLU A O 1
ATOM 547 N N . ALA A 1 76 ? -5.203 -7.064 -7.844 1.00 85.69 76 ALA A N 1
ATOM 548 C CA . ALA A 1 76 ? -4.871 -6.001 -8.788 1.00 85.69 76 ALA A CA 1
ATOM 549 C C . ALA A 1 76 ? -3.404 -5.586 -8.642 1.00 85.69 76 ALA A C 1
ATOM 551 O O . ALA A 1 76 ? -2.691 -5.448 -9.633 1.00 85.69 76 ALA A O 1
ATOM 552 N N . TRP A 1 77 ? -2.926 -5.466 -7.405 1.00 86.00 77 TRP A N 1
ATOM 553 C CA . TRP A 1 77 ? -1.543 -5.123 -7.117 1.00 86.00 77 TRP A CA 1
ATOM 554 C C . TRP A 1 77 ? -0.548 -6.148 -7.676 1.00 86.00 77 TRP A C 1
ATOM 556 O O . TRP A 1 77 ? 0.417 -5.775 -8.345 1.00 86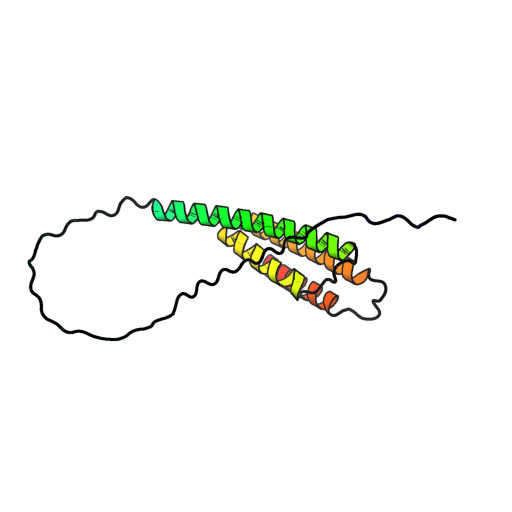.00 77 TRP A O 1
ATOM 566 N N . ALA A 1 78 ? -0.804 -7.442 -7.465 1.00 87.19 78 ALA A N 1
ATOM 567 C CA . ALA A 1 78 ? 0.036 -8.513 -7.997 1.00 87.19 78 ALA A CA 1
ATOM 568 C C . ALA A 1 78 ? 0.062 -8.526 -9.536 1.00 87.19 78 ALA A C 1
ATOM 570 O O . ALA A 1 78 ? 1.115 -8.739 -10.142 1.00 87.19 78 ALA A O 1
ATOM 571 N N . ILE A 1 79 ? -1.081 -8.262 -10.180 1.00 88.50 79 ILE A N 1
ATOM 572 C CA . ILE A 1 79 ? -1.178 -8.156 -11.642 1.00 88.50 79 ILE A CA 1
ATOM 573 C C . ILE A 1 79 ? -0.346 -6.976 -12.151 1.00 88.50 79 ILE A C 1
ATOM 575 O O . ILE A 1 79 ? 0.438 -7.151 -13.086 1.00 88.50 79 ILE A O 1
ATOM 579 N N . LEU A 1 80 ? -0.484 -5.797 -11.535 1.00 85.62 80 LEU A N 1
ATOM 580 C CA . LEU A 1 80 ? 0.272 -4.601 -11.914 1.00 85.62 80 LEU A CA 1
ATOM 581 C C . LEU A 1 80 ? 1.780 -4.838 -11.777 1.00 85.62 80 LEU A C 1
ATOM 583 O O . LEU A 1 80 ? 2.527 -4.540 -12.705 1.00 85.62 80 LEU A O 1
ATOM 587 N N . GLU A 1 81 ? 2.227 -5.448 -10.677 1.00 85.06 81 GLU A N 1
ATOM 588 C CA . GLU A 1 81 ? 3.635 -5.809 -10.472 1.00 85.06 81 GLU A CA 1
ATOM 589 C C . GLU A 1 81 ? 4.157 -6.732 -11.586 1.00 85.06 81 GLU A C 1
ATOM 591 O O . GLU A 1 81 ? 5.215 -6.473 -12.165 1.00 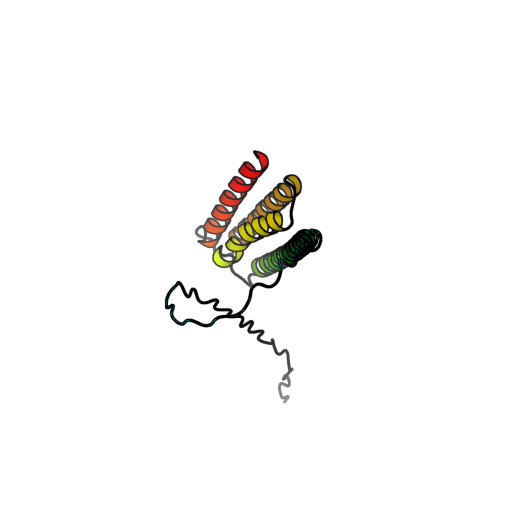85.06 81 GLU A O 1
ATOM 596 N N . ASN A 1 82 ? 3.404 -7.777 -11.943 1.00 88.50 82 ASN A N 1
ATOM 597 C CA . ASN A 1 82 ? 3.795 -8.714 -13.000 1.00 88.50 82 ASN A CA 1
ATOM 598 C C . ASN A 1 82 ? 3.853 -8.051 -14.385 1.00 88.50 82 ASN A C 1
ATOM 600 O O . ASN A 1 82 ? 4.789 -8.283 -15.159 1.00 88.50 82 ASN A O 1
ATOM 604 N N . LEU A 1 83 ? 2.864 -7.216 -14.711 1.00 86.06 83 LEU A N 1
ATOM 605 C CA . LEU A 1 83 ? 2.835 -6.480 -15.974 1.00 86.06 83 LEU A CA 1
ATOM 606 C C . LEU A 1 83 ? 4.022 -5.520 -16.079 1.00 86.06 83 LEU A C 1
ATOM 608 O O . LEU A 1 83 ? 4.697 -5.515 -17.110 1.00 86.06 83 LEU A O 1
ATOM 612 N N . SER A 1 84 ? 4.330 -4.799 -15.002 1.00 83.25 84 SER A N 1
ATOM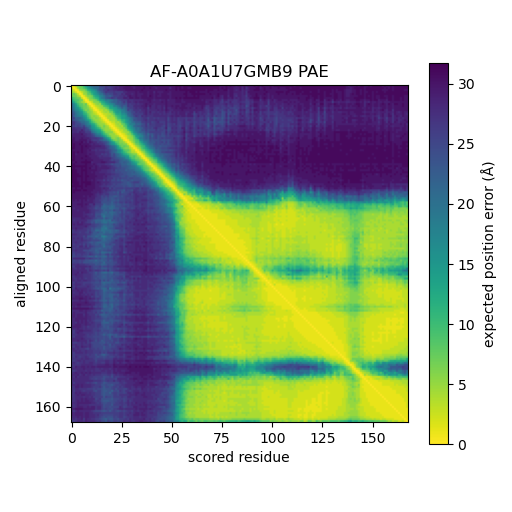 613 C CA . SER A 1 84 ? 5.475 -3.892 -14.945 1.00 83.25 84 SER A CA 1
ATOM 614 C C . SER A 1 84 ? 6.809 -4.624 -15.077 1.00 83.25 84 SER A C 1
ATOM 616 O O . SER A 1 84 ? 7.642 -4.237 -15.893 1.00 83.25 84 SER A O 1
ATOM 618 N N . ARG A 1 85 ? 7.002 -5.738 -14.356 1.00 83.81 85 ARG A N 1
ATOM 619 C CA . ARG A 1 85 ? 8.225 -6.560 -14.466 1.00 83.81 85 ARG A CA 1
ATOM 620 C C . ARG A 1 85 ? 8.450 -7.117 -15.863 1.00 83.81 85 ARG A C 1
ATOM 622 O O . ARG A 1 85 ? 9.584 -7.195 -16.319 1.00 83.81 85 ARG A O 1
ATOM 629 N N . SER A 1 86 ? 7.377 -7.515 -16.540 1.00 85.62 86 SER A N 1
ATOM 630 C CA . SER A 1 86 ? 7.455 -8.035 -17.909 1.00 85.62 86 SER A CA 1
ATOM 631 C C . SER A 1 86 ? 7.646 -6.948 -18.976 1.00 85.62 86 SER A C 1
ATOM 633 O O . SER A 1 86 ? 7.691 -7.272 -20.161 1.00 85.62 86 SER A O 1
ATOM 635 N N . GLY A 1 87 ? 7.721 -5.667 -18.586 1.00 79.19 87 GLY A N 1
ATOM 636 C CA . GLY A 1 87 ? 7.817 -4.534 -19.510 1.00 79.19 87 GLY A CA 1
ATOM 637 C C . GLY A 1 87 ? 6.546 -4.303 -20.333 1.00 79.19 87 GLY A C 1
ATOM 638 O O . GLY A 1 87 ? 6.567 -3.562 -21.311 1.00 79.19 87 GLY A O 1
ATOM 639 N N . ARG A 1 88 ? 5.431 -4.949 -19.966 1.00 81.88 88 ARG A N 1
ATOM 640 C CA . ARG A 1 88 ? 4.139 -4.844 -20.666 1.00 81.88 88 ARG A CA 1
ATOM 641 C C . ARG A 1 88 ? 3.318 -3.639 -20.221 1.00 81.88 88 ARG A C 1
ATOM 643 O O . ARG A 1 88 ? 2.279 -3.365 -20.815 1.00 81.88 88 ARG A O 1
ATOM 650 N N . MET A 1 89 ? 3.757 -2.962 -19.167 1.00 80.44 89 MET A N 1
ATOM 651 C CA . MET A 1 89 ? 3.128 -1.774 -18.614 1.00 80.44 89 MET A CA 1
ATOM 652 C C . MET A 1 89 ? 4.208 -0.895 -17.991 1.00 80.44 89 MET A C 1
ATOM 654 O O . MET A 1 89 ? 5.098 -1.392 -17.305 1.00 80.44 89 MET A O 1
ATOM 658 N N . GLU A 1 90 ? 4.131 0.407 -18.234 1.00 74.50 90 GLU A N 1
ATOM 659 C CA . GLU A 1 90 ? 4.962 1.370 -17.525 1.00 74.50 90 GLU A CA 1
ATOM 660 C C . GLU A 1 90 ? 4.355 1.639 -16.147 1.00 74.50 90 GLU A C 1
ATOM 662 O O . GLU A 1 90 ? 3.139 1.777 -16.002 1.00 74.50 90 GLU A O 1
ATOM 667 N N . ILE A 1 91 ? 5.200 1.713 -15.124 1.00 71.94 91 ILE A N 1
ATOM 668 C CA . ILE A 1 91 ? 4.763 2.165 -13.808 1.00 71.94 91 ILE A CA 1
ATOM 669 C C . ILE A 1 91 ? 4.603 3.674 -13.906 1.00 71.94 91 ILE A C 1
ATOM 671 O O . ILE A 1 91 ? 5.543 4.361 -14.266 1.00 71.94 91 ILE A O 1
ATOM 675 N N . ASN A 1 92 ? 3.434 4.194 -13.567 1.00 69.19 92 ASN A N 1
ATOM 676 C CA . ASN A 1 92 ? 3.257 5.594 -13.205 1.00 69.19 92 ASN A CA 1
ATOM 677 C C . ASN A 1 92 ? 2.302 5.639 -12.008 1.00 69.19 92 ASN A C 1
ATOM 679 O O . ASN A 1 92 ? 1.515 4.712 -11.785 1.00 69.19 92 ASN A O 1
ATOM 683 N N . GLY A 1 93 ? 2.374 6.679 -11.197 1.00 60.31 93 GLY A N 1
ATOM 684 C CA . GLY A 1 93 ? 1.549 6.813 -9.996 1.00 60.31 93 GLY A CA 1
ATOM 685 C C . GLY A 1 93 ? 0.095 7.165 -10.282 1.00 60.31 93 GLY A C 1
ATOM 686 O O . GLY A 1 93 ? -0.742 6.909 -9.422 1.00 60.31 93 GLY A O 1
ATOM 687 N N . GLY A 1 94 ? -0.263 7.534 -11.514 1.00 65.56 94 GLY A N 1
ATOM 688 C CA . GLY A 1 94 ? -1.650 7.435 -11.981 1.00 65.56 94 GLY A CA 1
ATOM 689 C C . GLY A 1 94 ? -2.196 5.998 -11.924 1.00 65.56 94 GLY A C 1
ATOM 690 O O . GLY A 1 94 ? -3.383 5.788 -11.672 1.00 65.56 94 GLY A O 1
ATOM 691 N N . THR A 1 95 ? -1.324 5.000 -12.095 1.00 71.56 95 THR A N 1
ATOM 692 C CA . THR A 1 95 ? -1.683 3.576 -12.108 1.00 71.56 95 THR A CA 1
ATOM 693 C C . THR A 1 95 ? -1.627 2.946 -10.715 1.00 71.56 95 THR A C 1
ATOM 695 O O . THR A 1 95 ? -2.512 2.160 -10.374 1.00 71.56 95 THR A O 1
ATOM 698 N N . ILE A 1 96 ? -0.622 3.289 -9.896 1.00 76.81 96 ILE A N 1
ATOM 699 C CA . ILE A 1 96 ? -0.405 2.668 -8.571 1.00 76.81 96 ILE A CA 1
ATOM 700 C C . ILE A 1 96 ? -0.859 3.530 -7.379 1.00 76.81 96 ILE A C 1
ATOM 702 O O . ILE A 1 96 ? -1.294 2.983 -6.366 1.00 76.81 96 ILE A O 1
ATOM 706 N N . GLY A 1 97 ? -0.816 4.858 -7.492 1.00 76.44 97 GLY A N 1
ATOM 707 C CA . GLY A 1 97 ? -1.028 5.790 -6.379 1.00 76.44 97 GLY A CA 1
ATOM 708 C C . GLY A 1 97 ? -2.408 5.704 -5.721 1.00 76.44 97 GLY A C 1
ATOM 709 O O . GLY A 1 97 ? -2.479 5.585 -4.496 1.00 76.44 97 GLY A O 1
ATOM 710 N N . PRO A 1 98 ? -3.519 5.651 -6.483 1.00 82.44 98 PRO A N 1
ATOM 711 C CA . PRO A 1 98 ? -4.856 5.574 -5.895 1.00 82.44 98 PRO A CA 1
ATOM 712 C C . PRO A 1 98 ? -5.103 4.333 -5.024 1.00 82.44 98 PRO A C 1
ATOM 714 O O . PRO A 1 98 ? -6.041 4.319 -4.226 1.00 82.44 98 PRO A O 1
ATOM 717 N N . TRP A 1 99 ? -4.311 3.267 -5.175 1.00 82.69 99 TRP A N 1
ATOM 718 C CA . TRP A 1 99 ? -4.547 2.003 -4.475 1.00 82.69 99 TRP A CA 1
ATOM 719 C C . TRP A 1 99 ? -4.105 2.026 -3.012 1.00 82.69 99 TRP A C 1
ATOM 721 O O . TRP A 1 99 ? -4.746 1.363 -2.197 1.00 82.69 99 TRP A O 1
ATOM 731 N N . GLY A 1 100 ? -3.083 2.811 -2.654 1.00 84.31 100 GLY A N 1
ATOM 732 C CA . GLY A 1 100 ? -2.628 2.946 -1.266 1.00 84.31 100 GLY A CA 1
ATOM 733 C C . GLY A 1 100 ? -3.718 3.509 -0.356 1.00 84.31 100 GLY A C 1
ATOM 734 O O . GLY A 1 100 ? -4.118 2.870 0.621 1.00 84.31 100 GLY A O 1
ATOM 735 N N . SER A 1 101 ? -4.274 4.665 -0.728 1.00 85.31 101 SER A N 1
ATOM 736 C CA . SER A 1 101 ? -5.356 5.308 0.024 1.00 85.31 101 SER A CA 1
ATOM 737 C C . SER A 1 101 ? -6.619 4.443 0.065 1.00 85.31 101 SER A C 1
ATOM 739 O O . SER A 1 101 ? -7.216 4.286 1.129 1.00 85.31 101 SER A O 1
ATOM 741 N N . ARG A 1 102 ? -6.996 3.812 -1.060 1.00 87.50 102 ARG A N 1
ATOM 742 C CA . ARG A 1 102 ? -8.160 2.906 -1.124 1.00 87.50 102 ARG A CA 1
ATOM 743 C C . ARG A 1 102 ? -7.995 1.680 -0.231 1.00 87.50 102 ARG A C 1
ATOM 745 O O . ARG A 1 102 ? -8.955 1.281 0.422 1.00 87.50 102 ARG A O 1
ATOM 752 N N . ARG A 1 103 ? -6.794 1.092 -0.167 1.00 90.19 103 ARG A N 1
ATOM 753 C CA . ARG A 1 103 ? -6.502 -0.030 0.738 1.00 90.19 103 ARG A CA 1
ATOM 754 C C . ARG A 1 103 ? -6.677 0.401 2.192 1.00 90.19 103 ARG A C 1
ATOM 756 O O . ARG A 1 103 ? -7.328 -0.301 2.959 1.00 90.19 103 ARG A O 1
ATOM 763 N N . LEU A 1 104 ? -6.134 1.559 2.565 1.00 90.81 104 LEU A N 1
ATOM 764 C CA . LEU A 1 104 ? -6.237 2.084 3.926 1.00 90.81 104 LEU A CA 1
ATOM 765 C C . LEU A 1 104 ? -7.690 2.386 4.326 1.00 90.81 104 LEU A C 1
ATOM 767 O O . LEU A 1 104 ? -8.112 2.058 5.435 1.00 90.81 104 LEU A O 1
ATOM 771 N N . GLU A 1 105 ? -8.473 2.970 3.419 1.00 89.56 105 GLU A N 1
ATOM 772 C CA . GLU A 1 105 ? -9.904 3.203 3.625 1.00 89.56 105 GLU A CA 1
ATOM 773 C C . GLU A 1 105 ? -10.672 1.884 3.788 1.00 89.56 105 GLU A C 1
ATOM 775 O O . GLU A 1 105 ? -11.430 1.726 4.746 1.00 89.56 105 GLU A O 1
ATOM 780 N N . ALA A 1 106 ? -10.430 0.909 2.908 1.00 90.06 106 ALA A N 1
ATOM 781 C CA . ALA A 1 106 ? -11.069 -0.399 2.976 1.00 90.06 106 ALA A CA 1
ATOM 782 C C . ALA A 1 106 ? -10.710 -1.154 4.268 1.00 90.06 106 ALA A C 1
ATOM 784 O O . ALA A 1 106 ? -11.588 -1.761 4.874 1.00 90.06 106 ALA A O 1
ATOM 785 N N . LEU A 1 107 ? -9.471 -1.056 4.764 1.00 92.81 107 LEU A N 1
ATOM 786 C CA . LEU A 1 107 ? -9.083 -1.611 6.070 1.00 92.81 107 LEU A CA 1
ATOM 787 C C . LEU A 1 107 ? -9.887 -0.986 7.210 1.00 92.81 107 LEU A C 1
ATOM 789 O O . LEU A 1 107 ? -10.460 -1.699 8.033 1.00 92.81 107 LEU A O 1
ATOM 793 N N . ARG A 1 108 ? -9.991 0.346 7.236 1.00 91.38 108 ARG A N 1
ATOM 794 C CA . ARG A 1 108 ? -10.766 1.052 8.264 1.00 91.38 108 ARG A CA 1
ATOM 795 C C . ARG A 1 108 ? -12.247 0.668 8.212 1.00 91.38 108 ARG A C 1
ATOM 797 O O . ARG A 1 108 ? -12.835 0.393 9.254 1.00 91.38 108 ARG A O 1
ATOM 804 N N . ARG A 1 109 ? -12.835 0.565 7.014 1.00 89.56 109 ARG A N 1
ATOM 805 C CA . ARG A 1 109 ? -14.229 0.118 6.820 1.00 89.56 109 ARG A CA 1
ATOM 806 C C . ARG A 1 109 ? -14.443 -1.353 7.180 1.00 89.56 109 ARG A C 1
ATOM 808 O O . ARG A 1 109 ? -15.490 -1.695 7.717 1.00 89.56 109 ARG A O 1
ATOM 815 N N . ALA A 1 110 ? -13.443 -2.206 6.965 1.00 91.19 110 ALA A N 1
ATOM 816 C CA . ALA A 1 110 ? -13.462 -3.607 7.384 1.00 91.19 110 ALA A CA 1
ATOM 817 C C . ALA A 1 110 ? -13.384 -3.785 8.912 1.00 91.19 110 ALA A C 1
ATOM 819 O O . ALA A 1 110 ? -13.538 -4.904 9.405 1.00 91.19 110 ALA A O 1
ATOM 820 N N . GLY A 1 111 ? -13.168 -2.700 9.666 1.00 90.19 111 GLY A N 1
ATOM 821 C CA . GLY A 1 111 ? -12.960 -2.747 11.109 1.00 90.19 111 GLY A CA 1
ATOM 822 C C . GLY A 1 111 ? -11.586 -3.296 11.488 1.00 90.19 111 GLY A C 1
ATOM 823 O O . GLY A 1 111 ? -11.456 -3.888 12.557 1.00 90.19 111 GLY A O 1
ATOM 824 N N . ALA A 1 112 ? -10.586 -3.135 10.613 1.00 92.31 112 ALA A N 1
ATOM 825 C CA . ALA A 1 112 ? -9.227 -3.589 10.869 1.00 92.31 112 ALA A CA 1
ATOM 826 C C . ALA A 1 112 ? -8.649 -2.909 12.117 1.00 92.31 112 ALA A C 1
ATOM 828 O O . ALA A 1 112 ? -8.758 -1.692 12.298 1.00 92.31 112 ALA A O 1
ATOM 829 N N . GLY A 1 113 ? -8.017 -3.703 12.979 1.00 92.69 113 GLY A N 1
ATOM 830 C CA . GLY A 1 113 ? -7.318 -3.184 14.150 1.00 92.69 113 GLY A CA 1
ATOM 831 C C . GLY A 1 113 ? -6.019 -2.467 13.771 1.00 92.69 113 GLY A C 1
ATOM 832 O O . GLY A 1 113 ? -5.475 -2.666 12.685 1.00 92.69 113 GLY A O 1
ATOM 833 N N . LYS A 1 114 ? -5.455 -1.692 14.706 1.00 93.94 114 LYS A N 1
ATOM 834 C CA . LYS A 1 114 ? -4.171 -0.989 14.516 1.00 93.94 114 LYS A CA 1
ATOM 835 C C . LYS A 1 114 ? -3.070 -1.904 13.963 1.00 93.94 114 LYS A C 1
ATOM 837 O O . LYS A 1 114 ? -2.365 -1.518 13.039 1.00 93.94 114 LYS A O 1
ATOM 842 N N . ALA A 1 115 ? -2.935 -3.116 14.508 1.00 94.94 115 ALA A N 1
ATOM 843 C CA . ALA A 1 115 ? -1.924 -4.075 14.062 1.00 94.94 115 ALA A CA 1
ATOM 844 C C . ALA A 1 115 ? -2.101 -4.461 12.584 1.00 94.94 115 ALA A C 1
ATOM 846 O O . ALA A 1 115 ? -1.134 -4.443 11.831 1.00 94.94 115 ALA A O 1
ATOM 847 N N . GLU A 1 116 ? -3.334 -4.734 12.154 1.00 93.69 116 GLU A N 1
ATOM 848 C CA . GLU A 1 116 ? -3.643 -5.083 10.764 1.00 93.69 116 GLU A CA 1
ATOM 849 C C . GLU A 1 116 ? -3.358 -3.916 9.812 1.00 93.69 116 GLU A C 1
ATOM 851 O O . GLU A 1 116 ? -2.757 -4.113 8.756 1.00 93.69 116 GLU A O 1
ATOM 856 N N . ILE A 1 117 ? -3.726 -2.690 10.203 1.00 94.00 117 ILE A N 1
ATOM 857 C CA . ILE A 1 117 ? -3.449 -1.489 9.406 1.00 94.00 117 ILE A CA 1
ATOM 858 C C . ILE A 1 117 ? -1.937 -1.264 9.277 1.00 94.00 117 ILE A C 1
ATOM 860 O O . ILE A 1 117 ? -1.445 -1.017 8.176 1.00 94.00 117 ILE A O 1
ATOM 864 N N . VAL A 1 118 ? -1.188 -1.393 10.377 1.00 95.44 118 VAL A N 1
ATOM 865 C CA . VAL A 1 118 ? 0.277 -1.271 10.373 1.00 95.44 118 VAL A CA 1
ATOM 866 C C . VAL A 1 118 ? 0.90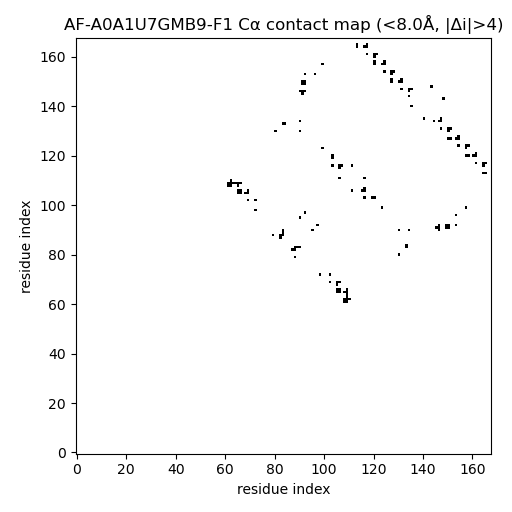8 -2.319 9.458 1.00 95.44 118 VAL A C 1
ATOM 868 O O . VAL A 1 118 ? 1.704 -1.956 8.596 1.00 95.44 118 VAL A O 1
ATOM 871 N N . THR A 1 119 ? 0.517 -3.591 9.574 1.00 95.06 119 THR A N 1
ATOM 872 C CA . THR A 1 119 ? 1.022 -4.661 8.700 1.00 95.06 119 THR A CA 1
ATOM 873 C C . THR A 1 119 ? 0.716 -4.386 7.227 1.00 95.06 119 THR A C 1
ATOM 875 O O . THR A 1 119 ? 1.567 -4.603 6.364 1.00 95.06 119 THR A O 1
ATOM 878 N N . ALA A 1 120 ? -0.472 -3.870 6.913 1.00 92.12 120 ALA A N 1
ATOM 879 C CA . ALA A 1 120 ? -0.830 -3.540 5.540 1.00 92.12 120 ALA A CA 1
ATOM 880 C C . ALA A 1 120 ? -0.026 -2.357 4.977 1.00 92.12 120 ALA A C 1
ATOM 882 O O . ALA A 1 120 ? 0.358 -2.389 3.806 1.00 92.12 120 ALA A O 1
ATOM 883 N N . LEU A 1 121 ? 0.260 -1.338 5.793 1.00 93.75 121 LEU A N 1
ATOM 884 C CA . LEU A 1 121 ? 1.118 -0.212 5.412 1.00 93.75 121 LEU A CA 1
ATOM 885 C C . LEU A 1 121 ? 2.580 -0.647 5.235 1.00 93.75 121 LEU A C 1
ATOM 887 O O . LEU A 1 121 ? 3.229 -0.228 4.282 1.00 93.75 121 LEU A O 1
ATOM 891 N N . GLU A 1 122 ? 3.087 -1.544 6.082 1.00 94.56 122 GLU A N 1
ATOM 892 C CA . GLU A 1 122 ? 4.424 -2.133 5.919 1.00 94.56 122 GLU A CA 1
ATOM 893 C C . GLU A 1 122 ? 4.526 -2.951 4.628 1.00 94.56 122 GLU A C 1
ATOM 895 O O . GLU A 1 122 ? 5.482 -2.796 3.865 1.00 94.56 122 GLU A O 1
ATOM 900 N N . LYS A 1 123 ? 3.508 -3.768 4.329 1.00 92.00 123 LYS A N 1
ATOM 901 C CA . LYS A 1 123 ? 3.409 -4.470 3.045 1.00 92.00 123 LYS A CA 1
ATOM 902 C C . LYS A 1 123 ? 3.391 -3.483 1.876 1.00 92.00 123 LYS A C 1
ATOM 904 O O . LYS A 1 123 ? 4.133 -3.681 0.922 1.00 92.00 123 LYS A O 1
ATOM 909 N N . TYR A 1 124 ? 2.600 -2.414 1.960 1.00 90.38 124 TYR A N 1
ATOM 910 C CA . TYR A 1 124 ? 2.527 -1.390 0.915 1.00 90.38 124 TYR A CA 1
ATOM 911 C C . TYR A 1 124 ? 3.875 -0.685 0.683 1.00 90.38 124 TYR A C 1
ATOM 913 O O . TYR A 1 124 ? 4.288 -0.549 -0.464 1.00 90.38 124 TYR A O 1
ATOM 921 N N . ASN A 1 125 ? 4.617 -0.336 1.739 1.00 92.56 125 ASN A N 1
ATOM 922 C CA . ASN A 1 125 ? 5.971 0.223 1.617 1.00 92.56 125 ASN A CA 1
ATOM 923 C C . ASN A 1 125 ? 6.931 -0.737 0.909 1.00 92.56 125 ASN A C 1
ATOM 925 O O . ASN A 1 125 ? 7.670 -0.330 0.013 1.00 92.56 125 ASN A O 1
ATOM 929 N N . ASN A 1 126 ? 6.911 -2.015 1.297 1.00 92.44 126 ASN A N 1
ATOM 930 C CA . ASN A 1 126 ? 7.743 -3.038 0.664 1.00 92.44 126 ASN A CA 1
ATOM 931 C C . ASN A 1 126 ? 7.385 -3.205 -0.813 1.00 92.44 126 ASN A C 1
ATOM 933 O O . ASN A 1 126 ? 8.262 -3.328 -1.664 1.00 92.44 126 ASN A O 1
ATOM 937 N N . ASP A 1 127 ? 6.092 -3.199 -1.117 1.00 88.75 127 ASP A N 1
ATOM 938 C CA . ASP A 1 127 ? 5.579 -3.287 -2.472 1.00 88.75 127 ASP A CA 1
ATOM 939 C C . ASP A 1 127 ? 6.037 -2.087 -3.334 1.00 88.75 127 ASP A C 1
ATOM 941 O O . ASP A 1 127 ? 6.491 -2.281 -4.462 1.00 88.75 127 ASP A O 1
ATOM 945 N N . LEU A 1 128 ? 5.990 -0.859 -2.800 1.00 90.19 128 LEU A N 1
ATOM 946 C CA . LEU A 1 128 ? 6.508 0.342 -3.469 1.00 90.19 128 LEU A CA 1
ATOM 947 C C . LEU A 1 128 ? 8.027 0.289 -3.679 1.00 90.19 128 LEU A C 1
ATOM 949 O O . LEU A 1 128 ? 8.504 0.693 -4.736 1.00 90.19 128 LEU A O 1
ATOM 953 N N . GLY A 1 129 ? 8.781 -0.278 -2.732 1.00 90.06 129 GLY A N 1
ATOM 954 C CA . GLY A 1 129 ? 10.214 -0.537 -2.905 1.00 90.06 129 GLY A CA 1
ATOM 955 C C . GLY A 1 129 ? 10.504 -1.453 -4.100 1.00 90.06 129 GLY A C 1
ATOM 956 O O . GLY A 1 129 ? 11.389 -1.161 -4.899 1.00 90.06 129 GLY A O 1
ATOM 957 N N . ARG A 1 130 ? 9.698 -2.505 -4.303 1.00 88.50 130 ARG A N 1
ATOM 958 C CA . ARG A 1 130 ? 9.827 -3.373 -5.489 1.00 88.50 130 ARG A CA 1
ATOM 959 C C . ARG A 1 130 ? 9.507 -2.634 -6.790 1.00 88.50 130 ARG A C 1
ATOM 961 O O . ARG A 1 130 ? 10.113 -2.927 -7.816 1.00 88.50 130 ARG A O 1
ATOM 968 N N . PHE A 1 131 ? 8.573 -1.683 -6.777 1.00 86.62 131 PHE A N 1
ATOM 969 C CA . PHE A 1 131 ? 8.306 -0.842 -7.949 1.00 86.62 131 PHE A CA 1
ATOM 970 C C . PHE A 1 131 ? 9.447 0.133 -8.250 1.00 86.62 131 PHE A C 1
ATOM 972 O O . PHE A 1 131 ? 9.758 0.342 -9.420 1.00 86.62 131 PHE A O 1
ATOM 979 N N . GLU A 1 132 ? 10.105 0.669 -7.223 1.00 87.25 132 GLU A N 1
ATOM 980 C CA . GLU A 1 132 ? 11.295 1.512 -7.378 1.00 87.25 132 GLU A CA 1
ATOM 981 C C . GLU A 1 132 ? 12.426 0.740 -8.080 1.00 87.25 132 GLU A C 1
ATOM 983 O O . GLU A 1 132 ? 12.994 1.231 -9.055 1.00 87.25 132 GLU A O 1
ATOM 988 N N . GLU A 1 133 ? 12.666 -0.512 -7.673 1.00 87.44 133 GLU A N 1
ATOM 989 C CA . GLU A 1 133 ? 13.631 -1.411 -8.325 1.00 87.44 133 GLU A CA 1
ATOM 990 C C . GLU A 1 133 ? 13.287 -1.676 -9.800 1.00 87.44 133 GLU A C 1
ATOM 992 O O . GLU A 1 133 ? 14.175 -1.686 -10.655 1.00 87.44 133 GLU A O 1
ATOM 997 N N . ILE A 1 134 ? 12.001 -1.876 -10.120 1.00 84.44 134 ILE A N 1
ATOM 998 C CA . ILE A 1 134 ? 11.557 -2.083 -11.506 1.00 84.44 134 ILE A CA 1
ATOM 999 C C . ILE A 1 134 ? 11.820 -0.835 -12.347 1.00 84.44 134 ILE A C 1
ATOM 1001 O O . ILE A 1 134 ? 12.273 -0.978 -13.481 1.00 84.44 134 ILE A O 1
ATOM 1005 N N . CYS A 1 135 ? 11.564 0.365 -11.814 1.00 81.31 135 CYS A N 1
ATOM 1006 C CA . CYS A 1 135 ? 11.898 1.611 -12.500 1.00 81.31 135 CYS A CA 1
ATOM 1007 C C . CYS A 1 135 ? 13.408 1.667 -12.778 1.00 81.31 135 CYS A C 1
ATOM 1009 O O . CYS A 1 135 ? 13.809 1.745 -13.936 1.00 81.31 135 CYS A O 1
ATOM 1011 N N . HIS A 1 136 ? 14.251 1.494 -11.753 1.00 81.44 136 HIS A N 1
ATOM 1012 C CA . HIS A 1 136 ? 15.717 1.551 -11.890 1.00 81.44 136 HIS A CA 1
ATOM 1013 C C . HIS A 1 136 ? 16.301 0.538 -12.881 1.00 81.44 136 HIS A C 1
ATOM 1015 O O . HIS A 1 136 ? 17.317 0.821 -13.514 1.00 81.44 136 HIS A O 1
ATOM 1021 N N . GLY A 1 137 ? 15.679 -0.633 -13.030 1.00 79.12 137 GLY A N 1
ATOM 1022 C CA . GLY A 1 137 ? 16.143 -1.693 -13.927 1.00 79.12 137 GLY A CA 1
ATOM 1023 C C . GLY A 1 137 ? 15.884 -1.461 -15.421 1.00 79.12 137 GLY A C 1
ATOM 1024 O O . GLY A 1 137 ? 16.291 -2.295 -16.233 1.00 79.12 137 GLY A O 1
ATOM 1025 N N . GLN A 1 138 ? 15.200 -0.382 -15.824 1.00 73.06 138 GLN A N 1
ATOM 1026 C CA . GLN A 1 138 ? 14.828 -0.187 -17.228 1.00 73.06 138 GLN A CA 1
ATOM 1027 C C . GLN A 1 138 ? 15.983 0.366 -18.095 1.00 73.06 138 GLN A C 1
ATOM 1029 O O . GLN A 1 138 ? 16.619 1.358 -17.733 1.00 73.06 138 GLN A O 1
ATOM 1034 N N . PRO A 1 139 ? 16.214 -0.194 -19.303 1.00 59.72 139 PRO A N 1
ATOM 1035 C CA . PRO A 1 139 ? 17.424 0.036 -20.107 1.00 59.72 139 PRO A CA 1
ATOM 1036 C C . PRO A 1 139 ? 17.626 1.463 -20.660 1.00 59.72 139 PRO A C 1
ATOM 1038 O O . PRO A 1 139 ? 18.686 1.739 -21.212 1.00 59.72 139 PRO A O 1
ATOM 1041 N N . ASN A 1 140 ? 16.667 2.382 -20.486 1.00 61.16 1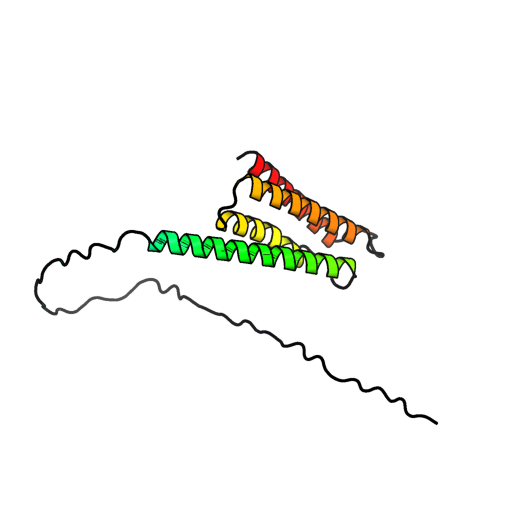40 ASN A N 1
ATOM 1042 C CA . ASN A 1 140 ? 16.749 3.779 -20.950 1.00 61.16 140 ASN A CA 1
ATOM 1043 C C . ASN A 1 140 ? 16.813 4.818 -19.806 1.00 61.16 140 ASN A C 1
ATOM 1045 O O . ASN A 1 140 ? 16.519 5.994 -20.018 1.00 61.16 140 ASN A O 1
ATOM 1049 N N . HIS A 1 141 ? 17.187 4.418 -18.587 1.00 54.62 141 HIS A N 1
ATOM 1050 C CA . HIS A 1 141 ? 17.332 5.340 -17.453 1.00 54.62 141 HIS A CA 1
ATOM 1051 C C . HIS A 1 141 ? 18.622 6.171 -17.568 1.00 54.62 141 HIS A C 1
ATOM 1053 O O . HIS A 1 141 ? 19.686 5.770 -17.108 1.00 54.62 141 HIS A O 1
ATOM 1059 N N . HIS A 1 142 ? 18.557 7.328 -18.232 1.00 51.66 142 HIS A N 1
ATOM 1060 C CA . HIS A 1 142 ? 19.625 8.349 -18.179 1.00 51.66 142 HIS A CA 1
ATOM 1061 C C . HIS A 1 142 ? 19.294 9.494 -17.207 1.00 51.66 142 HIS A C 1
ATOM 1063 O O . HIS A 1 142 ? 20.185 10.222 -16.779 1.00 51.66 142 HIS A O 1
ATOM 1069 N N . HIS A 1 143 ? 18.031 9.595 -16.790 1.00 55.91 143 HIS A N 1
ATOM 1070 C CA . HIS A 1 143 ? 17.539 10.472 -15.732 1.00 55.91 143 HIS A CA 1
ATOM 1071 C C . HIS A 1 143 ? 16.457 9.731 -14.941 1.00 55.91 143 HIS A C 1
ATOM 1073 O O . HIS A 1 143 ? 15.802 8.863 -15.529 1.00 55.91 143 HIS A O 1
ATOM 1079 N N . PRO A 1 144 ? 16.250 10.058 -13.651 1.00 61.31 144 PRO A N 1
ATOM 1080 C CA . PRO A 1 144 ? 15.110 9.536 -12.915 1.00 61.31 144 PRO A CA 1
ATOM 1081 C C . PRO A 1 144 ? 13.836 9.860 -13.689 1.00 61.31 144 PRO A C 1
ATOM 1083 O O . PRO A 1 144 ? 13.527 11.024 -13.965 1.00 61.31 144 PRO A O 1
ATOM 1086 N N . SER A 1 145 ? 13.152 8.804 -14.121 1.00 71.88 145 SER A N 1
ATOM 1087 C CA . SER A 1 145 ? 11.904 8.927 -14.863 1.00 71.88 145 SER A CA 1
ATOM 1088 C C . SER A 1 145 ? 10.846 9.568 -13.960 1.00 71.88 145 SER A C 1
ATOM 1090 O O . SER A 1 145 ? 10.915 9.473 -12.733 1.00 71.88 145 SER A O 1
ATOM 1092 N N . TYR A 1 146 ? 9.853 10.237 -14.552 1.00 70.62 146 TYR A N 1
ATOM 1093 C CA . TYR A 1 146 ? 8.696 10.759 -13.810 1.00 70.62 146 TYR A CA 1
ATOM 1094 C C . TYR A 1 146 ? 8.102 9.685 -12.878 1.00 70.62 146 TYR A C 1
ATOM 1096 O O . TYR A 1 146 ? 7.839 9.936 -11.704 1.00 70.62 146 TYR A O 1
ATOM 1104 N N . SER A 1 147 ? 8.042 8.457 -13.382 1.00 76.56 147 SER A N 1
ATOM 1105 C CA . SER A 1 147 ? 7.658 7.234 -12.690 1.00 76.56 147 SER A CA 1
ATOM 1106 C C . SER A 1 147 ? 8.472 6.931 -11.430 1.00 76.56 147 SER A C 1
ATOM 1108 O O . SER A 1 147 ? 7.908 6.535 -10.413 1.00 76.56 147 SER A O 1
ATOM 1110 N N . GLU A 1 148 ? 9.790 7.132 -11.461 1.00 82.00 148 GLU A N 1
ATOM 1111 C CA . GLU A 1 148 ? 10.659 6.933 -10.298 1.00 82.00 148 GLU A CA 1
ATOM 1112 C C . GLU A 1 148 ? 10.359 7.952 -9.192 1.00 82.00 148 GLU A C 1
ATOM 1114 O O . GLU A 1 148 ? 10.220 7.583 -8.024 1.00 82.00 148 GLU A O 1
ATOM 1119 N N . TYR A 1 149 ? 10.224 9.233 -9.549 1.00 85.06 149 TYR A N 1
ATOM 1120 C CA . TYR A 1 149 ? 9.867 10.274 -8.582 1.00 85.06 149 TYR A CA 1
ATOM 1121 C C . TYR A 1 149 ? 8.495 10.036 -7.962 1.00 85.06 149 TYR A C 1
ATOM 1123 O O . TYR A 1 149 ? 8.304 10.284 -6.773 1.00 85.06 149 TYR A O 1
ATOM 1131 N N . GLU A 1 150 ? 7.552 9.536 -8.749 1.00 84.69 150 GLU A N 1
ATOM 1132 C CA . GLU A 1 150 ? 6.203 9.271 -8.278 1.00 84.69 150 GLU A CA 1
ATOM 1133 C C . GLU A 1 150 ? 6.155 8.082 -7.311 1.00 84.69 150 GLU A C 1
ATOM 1135 O O . GLU A 1 150 ? 5.551 8.184 -6.245 1.00 84.69 150 GLU A O 1
ATOM 1140 N N . VAL A 1 151 ? 6.869 6.987 -7.605 1.00 87.88 151 VAL A N 1
ATOM 1141 C CA . VAL A 1 151 ? 7.012 5.860 -6.664 1.00 87.88 151 VAL A CA 1
ATOM 1142 C C . VAL A 1 151 ? 7.677 6.319 -5.362 1.00 87.88 151 VAL A C 1
ATOM 1144 O O . VAL A 1 151 ? 7.214 5.966 -4.277 1.00 87.88 151 VAL A O 1
ATOM 1147 N N . LYS A 1 152 ? 8.715 7.162 -5.448 1.00 89.31 152 LYS A N 1
ATOM 1148 C CA . LYS A 1 152 ? 9.376 7.753 -4.272 1.00 89.31 152 LYS A CA 1
ATOM 1149 C C . LYS A 1 152 ? 8.436 8.637 -3.455 1.00 89.31 152 LYS A C 1
ATOM 1151 O O . LYS A 1 152 ? 8.445 8.557 -2.228 1.00 89.31 152 LYS A O 1
ATOM 1156 N N . TYR A 1 153 ? 7.608 9.449 -4.114 1.00 89.88 153 TYR A N 1
ATOM 1157 C CA . TYR A 1 153 ? 6.588 10.258 -3.448 1.00 89.88 153 TYR A CA 1
ATOM 1158 C C . TYR A 1 153 ? 5.575 9.382 -2.704 1.00 89.88 153 TYR A C 1
ATOM 1160 O O . TYR A 1 153 ? 5.338 9.599 -1.518 1.00 89.88 153 TYR A O 1
ATOM 1168 N N . LEU A 1 154 ? 5.038 8.356 -3.368 1.00 9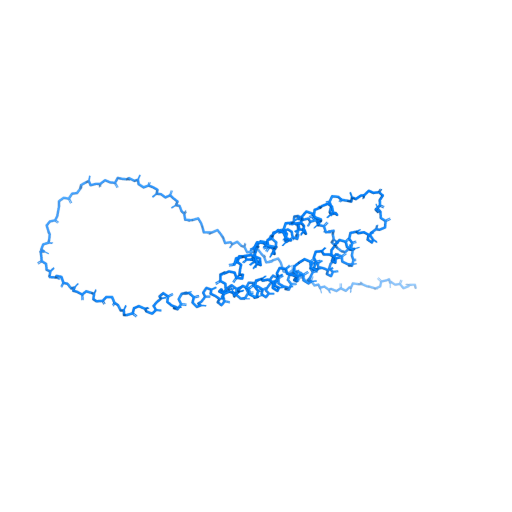0.31 154 LEU A N 1
ATOM 1169 C CA . LEU A 1 154 ? 4.077 7.431 -2.765 1.00 90.31 154 LEU A CA 1
ATOM 1170 C C . LEU A 1 154 ? 4.675 6.686 -1.570 1.00 90.31 154 LEU A C 1
ATOM 1172 O O . LEU A 1 154 ? 3.980 6.462 -0.584 1.00 90.31 154 LEU A O 1
ATOM 1176 N N . ARG A 1 155 ? 5.966 6.338 -1.638 1.00 91.75 155 ARG A N 1
ATOM 1177 C CA . ARG A 1 155 ? 6.690 5.688 -0.541 1.00 91.75 155 ARG A CA 1
ATOM 1178 C C . ARG A 1 155 ? 6.862 6.615 0.660 1.00 91.75 155 ARG A C 1
ATOM 1180 O O . ARG A 1 155 ? 6.655 6.202 1.796 1.00 91.75 155 ARG A O 1
ATOM 1187 N N . MET A 1 156 ? 7.212 7.876 0.419 1.00 94.44 156 MET A N 1
ATOM 1188 C CA . MET A 1 156 ? 7.271 8.886 1.476 1.00 94.44 156 MET A CA 1
ATOM 1189 C C . MET A 1 156 ? 5.891 9.083 2.125 1.00 94.44 156 MET A C 1
ATOM 1191 O O . MET A 1 156 ? 5.784 9.129 3.349 1.00 94.44 156 MET A O 1
ATOM 1195 N N . GLU A 1 157 ? 4.827 9.177 1.326 1.00 93.31 157 GLU A N 1
ATOM 1196 C CA . GLU A 1 157 ? 3.454 9.325 1.822 1.00 93.31 157 GLU A CA 1
ATOM 1197 C C . GLU A 1 157 ? 3.027 8.127 2.687 1.00 93.31 157 GLU A C 1
ATOM 1199 O O . GLU A 1 157 ? 2.501 8.295 3.791 1.00 93.31 157 GLU A O 1
ATOM 1204 N N . SER A 1 158 ? 3.317 6.907 2.240 1.00 93.44 158 SER A N 1
ATOM 1205 C CA . SER A 1 158 ? 2.977 5.698 2.983 1.00 93.44 158 SER A CA 1
ATOM 1206 C C . SER A 1 158 ? 3.797 5.522 4.263 1.00 93.44 158 SER A C 1
ATOM 1208 O O . SER A 1 158 ? 3.275 5.026 5.264 1.00 93.44 158 SER A O 1
ATOM 1210 N N . GLU A 1 159 ? 5.049 5.985 4.290 1.00 95.56 159 GLU A N 1
ATOM 1211 C CA . GLU A 1 159 ? 5.851 6.089 5.513 1.00 95.56 159 GLU A CA 1
ATOM 1212 C C . GLU A 1 159 ? 5.257 7.090 6.514 1.00 95.56 159 GLU A C 1
ATOM 1214 O O . GLU A 1 159 ? 5.227 6.807 7.716 1.00 95.56 159 GLU A O 1
ATOM 1219 N N . ILE A 1 160 ? 4.729 8.228 6.047 1.00 95.50 160 ILE A N 1
ATOM 1220 C CA . ILE A 1 160 ? 4.016 9.186 6.905 1.00 95.50 160 ILE A CA 1
ATOM 1221 C C . ILE A 1 160 ? 2.793 8.511 7.535 1.00 95.50 160 ILE A C 1
ATOM 1223 O O . ILE A 1 160 ? 2.665 8.527 8.762 1.00 95.50 160 ILE A O 1
ATOM 1227 N N . TRP A 1 161 ? 1.951 7.846 6.737 1.00 94.75 161 TRP A N 1
ATOM 1228 C CA . TRP A 1 161 ? 0.785 7.119 7.254 1.00 94.75 161 TRP A CA 1
ATOM 1229 C C . TRP A 1 161 ? 1.174 6.028 8.253 1.00 94.75 161 TRP A C 1
ATOM 1231 O O . TRP A 1 161 ? 0.540 5.899 9.299 1.00 94.75 161 TRP A O 1
ATOM 1241 N N . LEU A 1 162 ? 2.236 5.267 7.973 1.00 95.62 162 LEU A N 1
ATOM 1242 C CA . LEU A 1 162 ? 2.737 4.228 8.873 1.00 95.62 162 LEU A CA 1
ATOM 1243 C C . LEU A 1 162 ? 3.158 4.814 10.224 1.00 95.62 162 LEU A C 1
ATOM 1245 O O . LEU A 1 162 ? 2.808 4.278 11.277 1.00 95.62 162 LEU A O 1
ATOM 1249 N N . ASN A 1 163 ? 3.888 5.926 10.204 1.00 96.62 163 ASN A N 1
ATOM 1250 C CA . ASN A 1 163 ? 4.344 6.608 11.411 1.00 96.62 163 ASN A CA 1
ATOM 1251 C C . ASN A 1 163 ? 3.190 7.245 12.192 1.00 96.62 163 ASN A C 1
ATOM 1253 O O . ASN A 1 163 ? 3.226 7.301 13.421 1.00 96.62 163 ASN A O 1
ATOM 1257 N N . GLU A 1 164 ? 2.169 7.758 11.512 1.00 95.12 164 GLU A N 1
ATOM 1258 C CA . GLU A 1 164 ? 0.946 8.245 12.151 1.00 95.12 164 GLU A CA 1
ATOM 1259 C C . GLU A 1 164 ? 0.168 7.113 12.818 1.00 95.12 164 GLU A C 1
ATOM 1261 O O . GLU A 1 164 ? -0.161 7.220 13.997 1.00 95.12 164 GLU A O 1
ATOM 1266 N N . GLU A 1 165 ? -0.068 6.010 12.111 1.00 94.75 165 GLU A N 1
ATOM 1267 C CA . GLU A 1 165 ? -0.831 4.883 12.645 1.00 94.75 165 GLU A CA 1
ATOM 1268 C C . GLU A 1 165 ? -0.091 4.208 13.809 1.00 94.75 165 GLU A C 1
ATOM 1270 O O . GLU A 1 165 ? -0.709 3.860 14.810 1.00 94.75 165 GLU A O 1
ATOM 1275 N N . LYS A 1 166 ? 1.246 4.103 13.758 1.00 93.38 166 LYS A N 1
ATOM 1276 C CA . LYS A 1 166 ? 2.056 3.594 14.883 1.00 93.38 166 LYS A CA 1
ATOM 1277 C C . LYS A 1 166 ? 1.948 4.461 16.143 1.00 93.38 166 LYS A C 1
ATOM 1279 O O . LYS A 1 166 ? 2.031 3.910 17.243 1.00 93.38 166 LYS A O 1
ATOM 1284 N N . ARG A 1 167 ? 1.751 5.777 15.997 1.00 94.75 167 ARG A N 1
ATOM 1285 C CA . ARG A 1 167 ? 1.654 6.744 17.108 1.00 94.75 167 ARG A CA 1
ATOM 1286 C C . ARG A 1 167 ? 0.263 6.849 17.739 1.00 94.75 167 ARG A C 1
ATOM 1288 O O . ARG A 1 167 ? 0.193 7.274 18.888 1.00 94.75 167 ARG A O 1
ATOM 1295 N N . ARG A 1 168 ? -0.800 6.507 17.007 1.00 87.62 168 ARG A N 1
ATOM 1296 C CA . ARG A 1 168 ? -2.185 6.465 17.518 1.00 87.62 168 ARG A CA 1
ATOM 1297 C C . ARG A 1 168 ? -2.373 5.369 18.556 1.00 87.62 168 ARG A C 1
ATOM 1299 O O . ARG A 1 168 ? -3.103 5.604 19.534 1.00 87.62 168 ARG A O 1
#

Mean predicted aligned error: 16.57 Å

Foldseek 3Di:
DDDDDDDDDDDDDDDDDDDDDDDPDPPDDDDDDDDDDDDDDDDDPPPPPPPDPVVVVVLQVQLVVLVVVLVVLVVLLVVVLVCLLVVVDPAACVRVVVSLVSNLVSCVSNVHDLVRSLVVLVVVLVSLVSQLVSQVPDPPPPDRDNNNVRSVVSNVVSVVVNVVSVVD